Protein AF-A0A377NH71-F1 (afdb_monomer)

Foldseek 3Di:
DVVVQVVVCVVVVFRWDDWAFPDDDPVDTDIFTAGPVRHTPD

Nearest PDB structures (foldseek):
  3f7w-assembly1_A  TM=7.742E-01  e=4.473E-01  Thermobifida fusca YX
  3pg1-assembly1_A  TM=4.803E-01  e=1.785E+00  Leishmania major
  7p91-assembly1_a  TM=6.276E-01  e=5.848E+00  Thermotoga maritima MSB8
  4mts-ass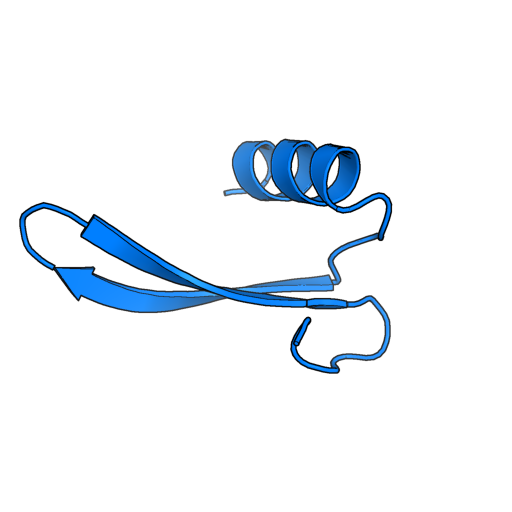embly1_B  TM=3.555E-01  e=1.785E+00  Pseudomonas aeruginosa PAO1
  5gjq-assembly1_H  TM=3.020E-01  e=5.475E+00  Homo sapiens

Solvent-accessible surface area (backbone atoms only — not comparable to full-atom values): 2640 Å² total; per-residue (Å²): 108,69,65,60,48,50,53,49,21,61,75,70,71,44,64,60,66,46,77,43,82,77,40,84,51,103,89,48,73,42,67,50,46,18,31,74,87,69,46,68,70,127

Mean predicted aligned error: 5.5 Å

Secondary structure (DSSP, 8-state):
-HHHHHHHHHHHSS-EEEEEEEEEETTEEEEEEEETTSPBP-

pLDDT: mean 81.3, std 5.54, range [60.78, 87.25]

Structure (mmCIF, N/CA/C/O backbone):
data_AF-A0A377NH71-F1
#
_entry.id   AF-A0A377NH71-F1
#
loop_
_atom_site.group_PDB
_atom_site.id
_atom_site.type_symbol
_atom_site.label_atom_id
_atom_site.label_alt_id
_atom_site.label_comp_id
_atom_site.label_asym_id
_atom_site.label_entity_id
_atom_site.label_seq_id
_atom_site.pdbx_PDB_ins_code
_atom_site.Cartn_x
_atom_site.Cartn_y
_atom_site.Cartn_z
_atom_site.occupancy
_atom_site.B_iso_or_equiv
_atom_site.auth_seq_id
_atom_site.auth_comp_id
_atom_site.auth_asym_id
_atom_site.auth_atom_id
_atom_site.pdbx_PDB_model_num
ATOM 1 N N . MET A 1 1 ? 2.785 10.487 1.983 1.00 66.19 1 MET A N 1
ATOM 2 C CA . MET A 1 1 ? 2.510 9.055 2.239 1.00 66.19 1 MET A CA 1
ATOM 3 C C . MET A 1 1 ? 1.344 8.840 3.194 1.00 66.19 1 MET A C 1
ATOM 5 O O . MET A 1 1 ? 0.570 7.932 2.947 1.00 66.19 1 MET A O 1
ATOM 9 N N . GLU A 1 2 ? 1.143 9.689 4.206 1.00 71.44 2 GLU A N 1
ATOM 10 C CA . GLU A 1 2 ? -0.022 9.573 5.106 1.00 71.44 2 GLU A CA 1
ATOM 11 C C . GLU A 1 2 ? -1.378 9.676 4.386 1.00 71.44 2 GLU A C 1
ATOM 13 O O . GLU A 1 2 ? -2.290 8.914 4.682 1.0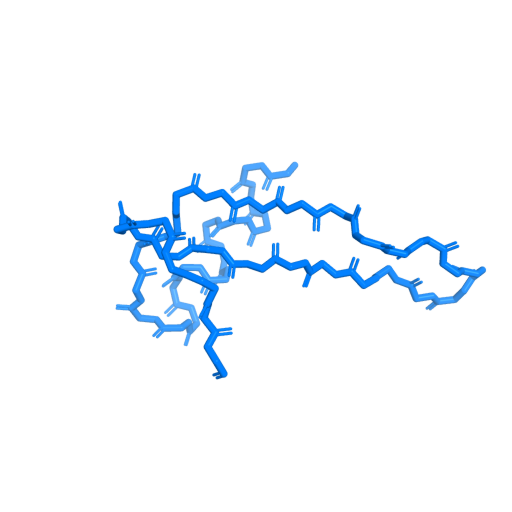0 71.44 2 GLU A O 1
ATOM 18 N N . GLN A 1 3 ? -1.501 10.558 3.387 1.00 76.31 3 GLN A N 1
ATOM 19 C CA . GLN A 1 3 ? -2.753 10.724 2.640 1.00 76.31 3 GLN A CA 1
ATOM 20 C C . GLN A 1 3 ? -3.092 9.500 1.774 1.00 76.31 3 GLN A C 1
ATOM 22 O O . GLN A 1 3 ? -4.218 9.027 1.803 1.00 76.31 3 GLN A O 1
ATOM 27 N N . LEU A 1 4 ? -2.102 8.928 1.078 1.00 78.06 4 LEU A N 1
ATOM 28 C CA . LEU A 1 4 ? -2.271 7.689 0.310 1.00 78.06 4 LEU A CA 1
ATOM 29 C C . LEU A 1 4 ? -2.645 6.512 1.223 1.00 78.06 4 LEU A C 1
ATOM 31 O O . LEU A 1 4 ? -3.513 5.718 0.886 1.00 78.06 4 LEU A O 1
ATOM 35 N N . LYS A 1 5 ? -2.021 6.428 2.403 1.00 77.56 5 LYS A N 1
ATOM 36 C CA . LYS A 1 5 ? -2.349 5.430 3.423 1.00 77.56 5 LYS A CA 1
ATOM 37 C C . LYS A 1 5 ? -3.785 5.590 3.935 1.00 77.56 5 LYS A C 1
ATOM 39 O O . LYS A 1 5 ? -4.472 4.590 4.094 1.00 77.56 5 LYS A O 1
ATOM 44 N N . ALA A 1 6 ? -4.245 6.820 4.169 1.00 81.81 6 ALA A N 1
ATOM 45 C CA . ALA A 1 6 ? -5.619 7.089 4.588 1.00 81.81 6 ALA A CA 1
ATOM 46 C C . ALA A 1 6 ? -6.635 6.706 3.499 1.00 81.81 6 ALA A C 1
ATOM 48 O O . ALA A 1 6 ? -7.595 5.999 3.788 1.00 81.81 6 ALA A O 1
ATOM 49 N N . GLU A 1 7 ? -6.386 7.098 2.248 1.00 86.19 7 GLU A N 1
ATOM 50 C CA . GLU A 1 7 ? -7.233 6.755 1.098 1.00 86.19 7 GLU A CA 1
ATOM 51 C C . GLU A 1 7 ? -7.303 5.235 0.890 1.00 86.19 7 GLU A C 1
ATOM 53 O O . GLU A 1 7 ? -8.389 4.672 0.777 1.00 86.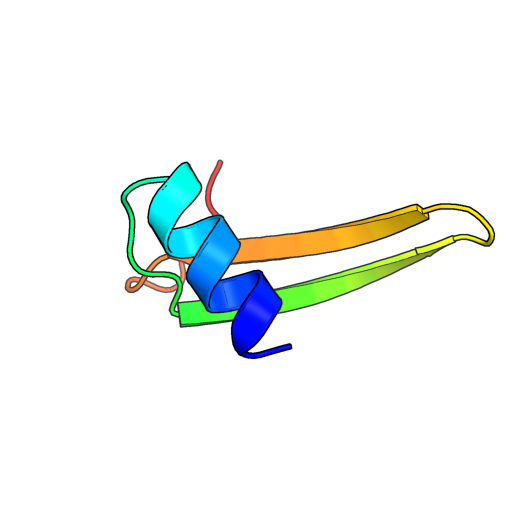19 7 GLU A O 1
ATOM 58 N N . LEU A 1 8 ? -6.158 4.543 0.922 1.00 82.56 8 LEU A N 1
ATOM 59 C CA . LEU A 1 8 ? -6.105 3.083 0.806 1.00 82.56 8 LEU A CA 1
ATOM 60 C C . LEU A 1 8 ? -6.798 2.391 1.982 1.00 82.56 8 LEU A C 1
ATOM 62 O O . LEU A 1 8 ? -7.493 1.406 1.768 1.00 82.56 8 LEU A O 1
ATOM 66 N N . SER A 1 9 ? -6.658 2.913 3.202 1.00 83.62 9 SER A N 1
ATOM 67 C CA . SER A 1 9 ? -7.337 2.372 4.383 1.00 83.62 9 SER A CA 1
ATOM 68 C C . SER A 1 9 ? -8.860 2.490 4.275 1.00 83.62 9 SER A C 1
ATOM 70 O O . SER A 1 9 ? -9.580 1.578 4.671 1.00 83.62 9 SER A O 1
ATOM 72 N N . ILE A 1 10 ? -9.358 3.578 3.683 1.00 84.38 10 ILE A N 1
ATOM 73 C CA . ILE A 1 10 ? -10.788 3.764 3.414 1.00 84.38 10 ILE A CA 1
ATOM 74 C C . ILE A 1 10 ? -11.263 2.807 2.314 1.00 84.38 10 ILE A C 1
ATOM 76 O O . ILE A 1 10 ? -12.295 2.162 2.477 1.00 84.38 10 ILE A O 1
ATOM 80 N N . VAL A 1 11 ? -10.517 2.694 1.210 1.00 84.06 11 VAL A N 1
ATOM 81 C CA . VAL A 1 11 ? -10.881 1.845 0.060 1.00 84.06 11 VAL A CA 1
ATOM 82 C C . VAL A 1 11 ? -10.844 0.356 0.409 1.00 84.06 11 VAL A C 1
ATOM 84 O O . VAL A 1 11 ? -11.725 -0.389 -0.013 1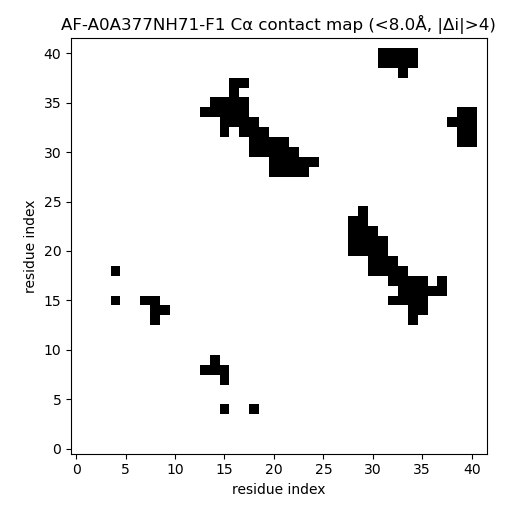.00 84.06 11 VAL A O 1
ATOM 87 N N . LEU A 1 12 ? -9.847 -0.078 1.184 1.00 81.56 12 LEU A N 1
ATOM 88 C CA . LEU A 1 12 ? -9.722 -1.461 1.653 1.00 81.56 12 LEU A CA 1
ATOM 89 C C . LEU A 1 12 ? -10.679 -1.767 2.815 1.00 81.56 12 LEU A C 1
ATOM 91 O O . LEU A 1 12 ? -10.957 -2.931 3.078 1.00 81.56 12 LEU A O 1
ATOM 95 N N . GLY A 1 13 ? -11.194 -0.744 3.506 1.00 82.62 13 GLY A N 1
ATOM 96 C CA . GLY A 1 13 ? -12.037 -0.906 4.694 1.00 82.62 13 GLY A CA 1
ATOM 97 C C . GLY A 1 13 ? -11.276 -1.410 5.926 1.00 82.62 13 GLY A C 1
ATOM 98 O O . GLY A 1 13 ? -11.891 -1.718 6.946 1.00 82.62 13 GLY A O 1
ATOM 99 N N . GLU A 1 14 ? -9.948 -1.475 5.846 1.00 81.06 14 GLU A N 1
ATOM 100 C CA . GLU A 1 14 ? -9.060 -1.979 6.887 1.00 81.06 14 GLU A CA 1
ATOM 101 C C . GLU A 1 14 ? -8.036 -0.915 7.263 1.00 81.06 14 GLU A C 1
ATOM 103 O O . GLU A 1 14 ? -7.598 -0.101 6.442 1.00 81.06 14 GLU A O 1
ATOM 108 N N . ARG A 1 15 ? -7.629 -0.905 8.531 1.00 80.06 15 ARG A N 1
ATOM 109 C CA . ARG A 1 15 ? -6.611 0.028 8.995 1.00 80.06 15 ARG A CA 1
ATOM 110 C C . ARG A 1 15 ? -5.229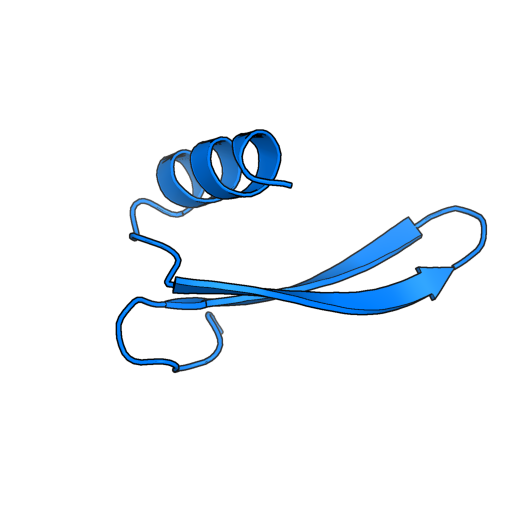 -0.489 8.611 1.00 80.06 15 ARG A C 1
ATOM 112 O O . ARG A 1 15 ? -4.822 -1.588 8.967 1.00 80.06 15 ARG A O 1
ATOM 119 N N . LEU A 1 16 ? -4.505 0.324 7.854 1.00 81.62 16 LEU A N 1
ATOM 120 C CA . LEU A 1 16 ? -3.173 -0.027 7.373 1.00 81.62 16 LEU A CA 1
ATOM 121 C C . LEU A 1 16 ? -2.136 0.356 8.428 1.00 81.62 16 LEU A C 1
ATOM 123 O O . LEU A 1 16 ? -2.101 1.512 8.863 1.00 81.62 16 LEU A O 1
ATOM 127 N N . SER A 1 17 ? -1.257 -0.563 8.831 1.00 82.75 17 SER A N 1
ATOM 128 C CA . SER A 1 17 ? -0.146 -0.215 9.730 1.00 82.75 17 SER A CA 1
ATOM 129 C C . SER A 1 17 ? 1.028 0.365 8.955 1.00 82.75 17 SER A C 1
ATOM 131 O O . SER A 1 17 ? 1.568 1.408 9.342 1.00 82.75 17 SER A O 1
ATOM 133 N N . ARG A 1 18 ? 1.382 -0.262 7.829 1.00 82.00 18 ARG A N 1
ATOM 134 C CA . ARG A 1 18 ? 2.629 -0.011 7.107 1.00 82.00 18 ARG A CA 1
ATOM 135 C C . ARG A 1 18 ? 2.391 -0.014 5.602 1.00 82.00 18 ARG A C 1
ATOM 137 O O . ARG A 1 18 ? 1.624 -0.814 5.076 1.00 82.00 18 ARG A O 1
ATOM 144 N N . LEU A 1 19 ? 3.066 0.903 4.924 1.00 84.50 19 LEU A N 1
ATOM 145 C CA . LEU A 1 19 ? 3.104 1.009 3.472 1.00 84.50 19 LEU A CA 1
ATOM 146 C C . LEU A 1 19 ? 4.579 1.064 3.079 1.00 84.50 19 LEU A C 1
ATOM 148 O O . LEU A 1 19 ? 5.285 1.970 3.522 1.00 84.50 19 LEU A O 1
ATOM 152 N N . GLU A 1 20 ? 5.049 0.107 2.288 1.00 85.50 20 GLU A N 1
ATOM 153 C CA . GLU A 1 20 ? 6.444 0.049 1.845 1.00 85.50 20 GLU A CA 1
ATOM 154 C C . GLU A 1 20 ? 6.514 0.066 0.327 1.00 85.50 20 GLU A C 1
ATOM 156 O O . GLU A 1 20 ? 5.820 -0.694 -0.343 1.00 85.50 20 GLU A O 1
ATOM 161 N N . CYS A 1 21 ? 7.354 0.937 -0.232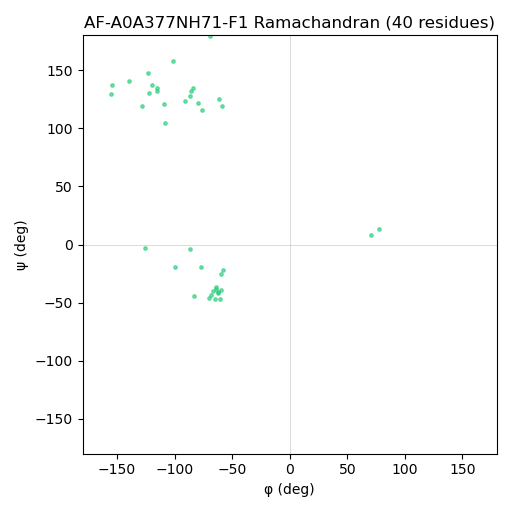 1.00 84.25 21 CYS A N 1
ATOM 162 C CA . CYS A 1 21 ? 7.614 0.904 -1.662 1.00 84.25 21 CYS A CA 1
ATOM 163 C C . CYS A 1 21 ? 8.551 -0.264 -1.960 1.00 84.25 21 CYS A C 1
ATOM 165 O O . CYS A 1 21 ? 9.684 -0.291 -1.483 1.00 84.25 21 CYS A O 1
ATOM 167 N N . VAL A 1 22 ? 8.065 -1.239 -2.722 1.00 87.25 22 VAL A N 1
ATOM 168 C CA . VAL A 1 22 ? 8.831 -2.440 -3.079 1.00 87.25 22 VAL A CA 1
ATOM 169 C C . VAL A 1 22 ? 9.428 -2.345 -4.478 1.00 87.25 22 VAL A C 1
ATOM 171 O O . VAL A 1 22 ? 10.371 -3.065 -4.796 1.00 87.25 22 VAL A O 1
ATOM 174 N N . SER A 1 23 ? 8.909 -1.455 -5.325 1.00 85.00 23 SER A N 1
ATOM 175 C CA . SER A 1 23 ? 9.489 -1.197 -6.639 1.00 85.00 23 SER A CA 1
ATOM 176 C C . SER A 1 23 ? 9.120 0.195 -7.125 1.00 85.00 23 SER A C 1
ATOM 178 O O . SER A 1 23 ? 7.947 0.554 -7.160 1.00 85.00 23 SER A O 1
ATOM 180 N N . GLU A 1 24 ? 10.118 0.958 -7.551 1.00 85.50 24 GLU A N 1
ATOM 181 C CA . GLU A 1 24 ? 9.915 2.220 -8.254 1.00 85.50 24 GLU A CA 1
ATOM 182 C C . GLU A 1 24 ? 10.301 2.012 -9.714 1.00 85.50 24 GLU A C 1
ATOM 184 O O . GLU A 1 24 ? 11.475 1.879 -10.059 1.00 85.50 24 GLU A O 1
ATOM 189 N N . GLN A 1 25 ? 9.293 1.912 -10.573 1.00 86.62 25 GLN A N 1
ATOM 190 C CA . GLN A 1 25 ? 9.454 1.829 -12.018 1.00 86.62 25 GLN A CA 1
ATOM 191 C C . GLN A 1 25 ? 9.156 3.204 -12.630 1.00 86.62 25 GLN A C 1
ATOM 193 O O . GLN A 1 25 ? 8.414 3.990 -12.041 1.00 86.62 25 GLN A O 1
ATOM 198 N N . PRO A 1 26 ? 9.660 3.505 -13.840 1.00 81.62 26 PRO A N 1
ATOM 199 C CA . PRO A 1 26 ? 9.550 4.841 -14.438 1.00 81.62 26 PRO A CA 1
ATOM 200 C C . PRO A 1 26 ? 8.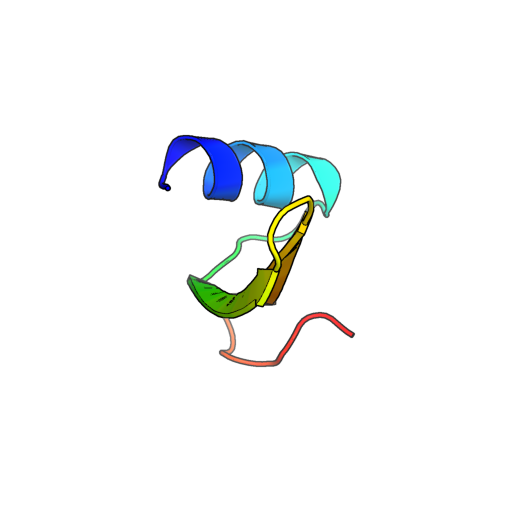112 5.354 -14.615 1.00 81.62 26 PRO A C 1
ATOM 202 O O . PRO A 1 26 ? 7.897 6.556 -14.733 1.00 81.62 26 PRO A O 1
ATOM 205 N N . TYR A 1 27 ? 7.136 4.443 -14.646 1.00 81.94 27 TYR A N 1
ATOM 206 C CA . TYR A 1 27 ? 5.719 4.737 -14.871 1.00 81.94 27 TYR A CA 1
ATOM 207 C C . TYR A 1 27 ? 4.799 4.190 -13.774 1.00 81.94 27 TYR A C 1
ATOM 209 O O . TYR A 1 27 ? 3.588 4.385 -13.845 1.00 81.94 27 TYR A O 1
ATOM 217 N N . ALA A 1 28 ? 5.342 3.469 -12.791 1.00 82.50 28 ALA A N 1
ATOM 218 C CA . ALA A 1 28 ? 4.547 2.807 -11.767 1.00 82.50 28 ALA A CA 1
ATOM 219 C C . ALA A 1 28 ? 5.352 2.620 -10.482 1.00 82.50 28 ALA A C 1
ATOM 221 O O . ALA A 1 28 ? 6.501 2.189 -10.508 1.00 82.50 28 ALA A O 1
ATOM 222 N N . HIS A 1 29 ? 4.710 2.875 -9.350 1.00 85.12 29 HIS A N 1
ATOM 223 C CA . HIS A 1 29 ? 5.265 2.575 -8.038 1.00 85.12 29 HIS A CA 1
ATOM 224 C C . HIS A 1 29 ? 4.479 1.410 -7.445 1.00 85.12 29 HIS A C 1
ATOM 226 O O . HIS A 1 29 ? 3.259 1.481 -7.299 1.00 85.12 29 HIS A O 1
ATOM 232 N N . LEU A 1 30 ? 5.178 0.324 -7.136 1.00 86.50 30 LEU A N 1
ATOM 233 C CA . LEU A 1 30 ? 4.611 -0.840 -6.481 1.00 86.50 30 LEU A CA 1
ATOM 234 C C . LEU A 1 30 ? 4.774 -0.665 -4.971 1.00 86.50 30 LEU A C 1
ATOM 236 O O . LEU A 1 30 ? 5.891 -0.499 -4.471 1.00 86.50 30 LEU A O 1
ATOM 240 N N . TYR A 1 31 ? 3.661 -0.724 -4.249 1.00 86.06 31 TYR A N 1
ATOM 241 C CA . TYR A 1 31 ? 3.644 -0.643 -2.795 1.00 86.06 31 TYR A CA 1
ATOM 242 C C . TYR A 1 31 ? 3.138 -1.956 -2.208 1.00 86.06 31 TYR A C 1
ATOM 244 O O . TYR A 1 31 ? 2.108 -2.474 -2.635 1.00 86.06 31 TYR A O 1
ATOM 252 N N . ALA A 1 32 ? 3.857 -2.476 -1.219 1.00 84.94 32 ALA A N 1
ATOM 253 C CA . ALA A 1 32 ? 3.349 -3.493 -0.319 1.00 84.94 32 ALA A CA 1
ATOM 254 C C . ALA A 1 32 ? 2.600 -2.803 0.822 1.00 84.94 32 ALA A C 1
ATOM 256 O O . ALA A 1 32 ? 3.089 -1.838 1.419 1.00 84.94 32 ALA A O 1
ATOM 257 N N . ILE A 1 33 ? 1.402 -3.297 1.106 1.00 87.12 33 ILE A N 1
ATOM 258 C CA . ILE A 1 33 ? 0.515 -2.751 2.123 1.00 87.12 33 ILE A CA 1
ATOM 259 C C . ILE A 1 33 ? 0.347 -3.805 3.214 1.00 87.12 33 ILE A C 1
ATOM 261 O O . ILE A 1 33 ? 0.140 -4.980 2.911 1.00 87.12 33 ILE A O 1
ATOM 265 N N . TYR A 1 34 ? 0.449 -3.384 4.469 1.00 85.12 34 TYR A N 1
ATOM 266 C CA . TYR A 1 34 ? 0.309 -4.254 5.629 1.00 85.12 34 TYR A CA 1
ATOM 267 C C . TYR A 1 34 ? -0.849 -3.787 6.504 1.00 85.12 34 TYR A C 1
ATOM 269 O O . TYR A 1 34 ? -0.991 -2.588 6.781 1.00 85.12 34 TYR A O 1
ATOM 277 N N . ASP A 1 35 ? -1.633 -4.749 6.974 1.00 85.12 35 ASP A N 1
ATOM 278 C CA . ASP A 1 35 ? -2.715 -4.538 7.929 1.00 85.12 35 ASP A CA 1
ATOM 279 C C . ASP A 1 35 ? -2.183 -4.155 9.327 1.00 85.12 35 ASP A C 1
ATOM 281 O O . ASP A 1 35 ? -0.972 -4.049 9.561 1.00 85.12 35 ASP A O 1
ATOM 285 N N . GLU A 1 36 ? -3.084 -3.932 10.286 1.00 81.81 36 GLU A N 1
ATOM 286 C CA . GLU A 1 36 ? -2.725 -3.642 11.684 1.00 81.81 36 GLU A CA 1
ATOM 287 C C . GLU A 1 36 ? -1.918 -4.749 12.370 1.00 81.81 36 GLU A C 1
ATOM 289 O O . GLU A 1 36 ? -1.174 -4.477 13.311 1.00 81.81 36 GLU A O 1
ATOM 294 N N . GLN A 1 37 ? -2.058 -5.988 11.909 1.00 80.00 37 GLN A N 1
ATOM 295 C CA . GLN A 1 37 ? -1.398 -7.162 12.474 1.00 80.00 37 GLN A CA 1
ATOM 296 C C . GLN A 1 37 ? 0.000 -7.376 11.870 1.00 80.00 37 GLN A C 1
ATOM 298 O O . GLN A 1 37 ? 0.740 -8.250 12.320 1.00 80.00 37 GLN A O 1
ATOM 303 N N . GLY A 1 38 ? 0.394 -6.552 10.892 1.00 76.56 38 GLY A N 1
ATOM 304 C CA . GLY A 1 38 ? 1.658 -6.676 10.173 1.00 76.56 38 GLY A CA 1
ATOM 305 C C . GLY A 1 38 ? 1.636 -7.775 9.111 1.00 76.56 38 GLY A C 1
ATOM 306 O O . GLY A 1 38 ? 2.692 -8.151 8.600 1.00 76.56 38 GLY A O 1
ATOM 307 N N . THR A 1 39 ? 0.454 -8.285 8.765 1.00 79.38 39 THR A N 1
ATOM 308 C CA . THR A 1 39 ? 0.271 -9.235 7.673 1.00 79.38 39 THR A CA 1
ATOM 309 C C . THR A 1 39 ? 0.151 -8.453 6.368 1.00 79.38 39 THR A C 1
ATOM 311 O O . THR A 1 39 ? -0.546 -7.436 6.318 1.00 79.38 39 THR A O 1
ATOM 314 N N . PRO A 1 40 ? 0.836 -8.872 5.292 1.00 77.31 40 PRO A N 1
ATOM 315 C CA . PRO A 1 40 ? 0.612 -8.271 3.987 1.00 77.31 40 PRO A CA 1
ATOM 316 C C . PRO A 1 40 ? -0.846 -8.497 3.570 1.00 77.31 40 PRO A C 1
ATOM 318 O O . PRO A 1 40 ? -1.308 -9.643 3.553 1.00 77.31 40 PRO A O 1
ATOM 321 N N . CYS A 1 41 ? -1.550 -7.410 3.240 1.00 70.38 41 CYS A N 1
ATOM 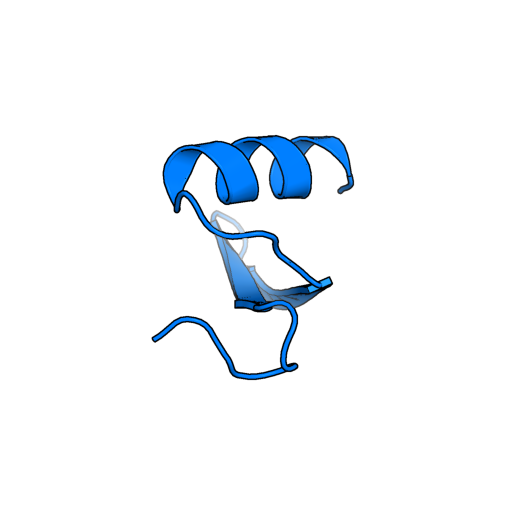322 C CA . CYS A 1 41 ? -2.886 -7.483 2.653 1.00 70.38 41 CYS A CA 1
ATOM 323 C C . CYS A 1 41 ? -2.761 -8.280 1.346 1.00 70.38 41 CYS A C 1
ATOM 325 O O . CYS A 1 41 ? -1.953 -7.931 0.481 1.00 70.38 41 CYS A O 1
ATOM 327 N N . ARG A 1 42 ? -3.470 -9.408 1.273 1.00 60.78 42 ARG A N 1
ATOM 328 C CA . ARG A 1 42 ? -3.291 -10.427 0.233 1.00 60.78 42 ARG A CA 1
ATOM 329 C C . ARG A 1 42 ? -4.069 -10.125 -1.037 1.00 60.78 42 ARG A C 1
ATOM 331 O O . ARG A 1 42 ? -5.193 -9.596 -0.921 1.00 60.78 42 ARG A O 1
#

Seq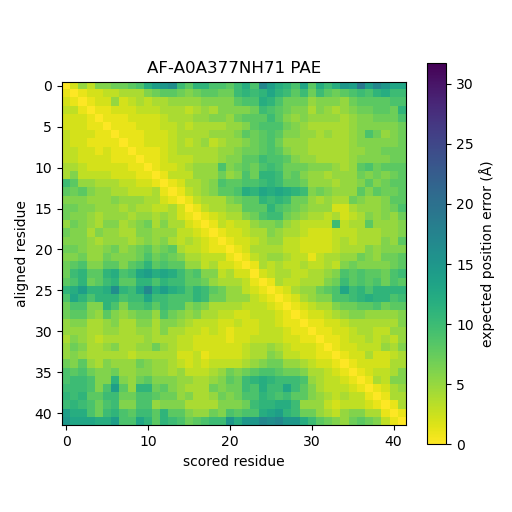uence (42 aa):
MEQLKAELSIVLGERLSRLECVSEQPYAHLYAIYDEQGTPCR

Radius of gyration: 10.4 Å; Cα contacts (8 Å, |Δi|>4): 54; chains: 1; bounding box: 22×21×27 Å

Organism: NCBI:txid41202